Protein AF-A0A1V5IXH1-F1 (afdb_monomer)

Sequence (69 aa):
MLKDGAVSGFLDLGRAGIADRYTDLALAARSIRHNTGDERLVDLFFGAYGLGEVDWQKVDYYILLDELF

Radius of gyration: 12.95 Å; Cα contacts (8 Å, |Δi|>4): 35; chains: 1; bounding box: 25×29×35 Å

pLDDT: mean 97.1, std 2.2, range [87.06, 98.62]

Structure (mmCIF, N/CA/C/O backbone):
data_AF-A0A1V5IXH1-F1
#
_entry.id   AF-A0A1V5IXH1-F1
#
loop_
_atom_site.group_PDB
_atom_site.id
_atom_site.type_symbol
_atom_site.label_atom_id
_atom_site.label_alt_id
_atom_site.label_comp_id
_atom_site.label_asym_id
_atom_site.label_entity_id
_atom_site.label_seq_id
_atom_site.pdbx_PDB_ins_code
_atom_site.Cartn_x
_atom_site.Cartn_y
_atom_site.Cartn_z
_atom_site.occupancy
_atom_site.B_iso_or_equiv
_atom_site.auth_seq_id
_atom_site.auth_comp_id
_atom_site.auth_asym_id
_atom_site.auth_atom_id
_atom_site.pdbx_PDB_model_num
ATOM 1 N N . MET A 1 1 ? 10.256 -6.523 -8.915 1.00 87.06 1 MET A N 1
ATOM 2 C CA . MET A 1 1 ? 11.095 -6.403 -10.134 1.00 87.06 1 MET A CA 1
ATOM 3 C C . MET A 1 1 ? 10.283 -5.763 -11.249 1.00 87.06 1 MET A C 1
ATOM 5 O O . MET A 1 1 ? 9.084 -6.019 -11.305 1.00 87.06 1 MET A O 1
ATOM 9 N N . LEU A 1 2 ? 10.908 -4.945 -12.101 1.00 96.19 2 LEU A N 1
ATOM 10 C CA . LEU A 1 2 ? 10.259 -4.338 -13.269 1.00 96.19 2 LEU A CA 1
ATOM 11 C C . LEU A 1 2 ? 10.868 -4.889 -14.561 1.00 96.19 2 LEU A C 1
ATOM 13 O O . LEU A 1 2 ? 12.089 -4.995 -14.670 1.00 96.19 2 LEU A O 1
ATOM 17 N N . LYS A 1 3 ? 10.019 -5.200 -15.539 1.00 97.94 3 LYS A N 1
ATOM 18 C CA . LYS A 1 3 ? 10.406 -5.553 -16.907 1.00 97.94 3 LYS A CA 1
ATOM 19 C C . LYS A 1 3 ? 9.418 -4.898 -17.867 1.00 97.94 3 LYS A C 1
ATOM 21 O O . LYS A 1 3 ? 8.216 -4.998 -17.651 1.00 97.94 3 LYS A O 1
ATOM 26 N N . ASP A 1 4 ? 9.926 -4.202 -18.882 1.00 97.19 4 ASP A N 1
ATOM 27 C CA . ASP A 1 4 ? 9.114 -3.525 -19.907 1.00 97.19 4 ASP A CA 1
ATOM 28 C C . ASP A 1 4 ? 8.024 -2.598 -19.321 1.00 97.19 4 ASP A C 1
ATOM 30 O O . ASP A 1 4 ? 6.915 -2.500 -19.836 1.00 97.19 4 ASP A O 1
ATOM 34 N N . GLY A 1 5 ? 8.331 -1.927 -18.202 1.00 96.06 5 GLY A N 1
ATOM 35 C CA . GLY A 1 5 ? 7.410 -1.011 -17.518 1.00 96.06 5 GLY A CA 1
ATOM 36 C C . GLY A 1 5 ? 6.348 -1.677 -16.632 1.00 96.06 5 GLY A C 1
ATOM 37 O O . GLY A 1 5 ? 5.547 -0.968 -16.031 1.00 96.06 5 GLY A O 1
ATOM 38 N N . ALA A 1 6 ? 6.349 -3.007 -16.503 1.00 96.88 6 ALA A N 1
ATOM 39 C CA . ALA A 1 6 ? 5.402 -3.754 -15.678 1.00 96.88 6 ALA A CA 1
ATOM 40 C C . ALA A 1 6 ? 6.092 -4.514 -14.536 1.00 96.88 6 ALA A C 1
ATOM 42 O O . ALA A 1 6 ? 7.272 -4.869 -14.614 1.00 96.88 6 ALA A O 1
ATOM 43 N N . VAL A 1 7 ? 5.336 -4.800 -13.470 1.00 96.50 7 VAL A N 1
ATOM 44 C CA . VAL A 1 7 ? 5.791 -5.691 -12.395 1.00 96.50 7 VAL A CA 1
ATOM 45 C C . VAL A 1 7 ? 5.993 -7.093 -12.964 1.00 96.50 7 VAL A C 1
ATOM 47 O O . VAL A 1 7 ? 5.086 -7.672 -13.552 1.00 96.50 7 VAL A O 1
ATOM 50 N N . SER A 1 8 ? 7.191 -7.642 -12.775 1.00 97.69 8 SER A N 1
ATOM 51 C CA . SER A 1 8 ? 7.606 -8.924 -13.355 1.00 97.69 8 SER A CA 1
ATOM 52 C C . SER A 1 8 ? 7.933 -9.997 -12.313 1.00 97.69 8 SER A C 1
ATOM 54 O O . SER A 1 8 ? 8.426 -11.064 -12.669 1.00 97.69 8 SER A O 1
ATOM 56 N N . GLY A 1 9 ? 7.732 -9.705 -11.026 1.00 97.00 9 GLY A N 1
ATOM 57 C CA . GLY A 1 9 ? 8.002 -10.635 -9.932 1.00 97.00 9 GLY A CA 1
ATOM 58 C C . GLY A 1 9 ? 8.219 -9.947 -8.586 1.00 97.00 9 GLY A C 1
ATOM 59 O O . GLY A 1 9 ? 8.544 -8.752 -8.529 1.00 97.00 9 GLY A O 1
ATOM 60 N N . PHE A 1 10 ? 8.072 -10.737 -7.523 1.00 97.00 10 PHE A N 1
ATOM 61 C CA . PHE A 1 10 ? 8.233 -10.345 -6.124 1.00 97.00 10 PHE A CA 1
ATOM 62 C C . PHE A 1 10 ? 9.386 -11.126 -5.484 1.00 97.00 10 PHE A C 1
ATOM 64 O O . PHE A 1 10 ? 9.613 -12.288 -5.820 1.00 97.00 10 PHE A O 1
ATOM 71 N N . LEU A 1 11 ? 10.111 -10.469 -4.584 1.00 97.06 11 LEU A N 1
ATOM 72 C CA . LEU A 1 11 ? 11.211 -11.029 -3.797 1.00 97.06 11 LEU A CA 1
ATOM 73 C C . LEU A 1 11 ? 10.936 -10.752 -2.312 1.00 97.06 11 LEU A C 1
ATOM 75 O O . LEU A 1 11 ? 9.969 -10.063 -1.995 1.00 9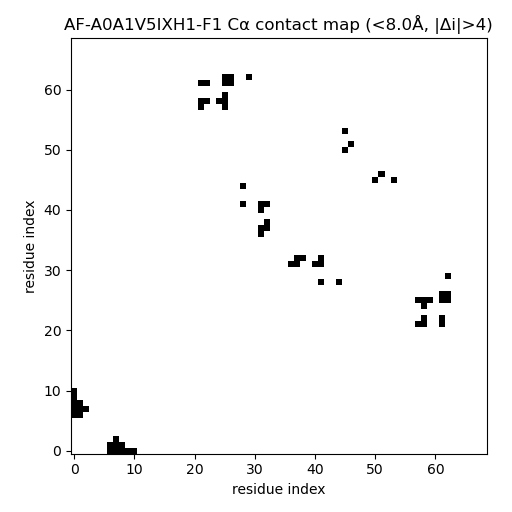7.06 11 LEU A O 1
ATOM 79 N N . ASP A 1 12 ? 11.760 -11.311 -1.426 1.00 95.31 12 ASP A N 1
ATOM 80 C CA . ASP A 1 12 ? 11.672 -11.117 0.030 1.00 95.31 12 ASP A CA 1
ATOM 81 C C . ASP A 1 12 ? 10.314 -11.515 0.636 1.00 95.31 12 ASP A C 1
ATOM 83 O O . ASP A 1 12 ? 9.751 -10.865 1.512 1.00 95.31 12 ASP A O 1
ATOM 87 N N . LEU A 1 13 ? 9.798 -12.665 0.197 1.00 96.88 13 LEU A N 1
ATOM 88 C CA . LEU A 1 13 ? 8.480 -13.194 0.569 1.00 96.88 13 LEU A CA 1
ATOM 89 C C . LEU A 1 13 ? 8.414 -13.824 1.976 1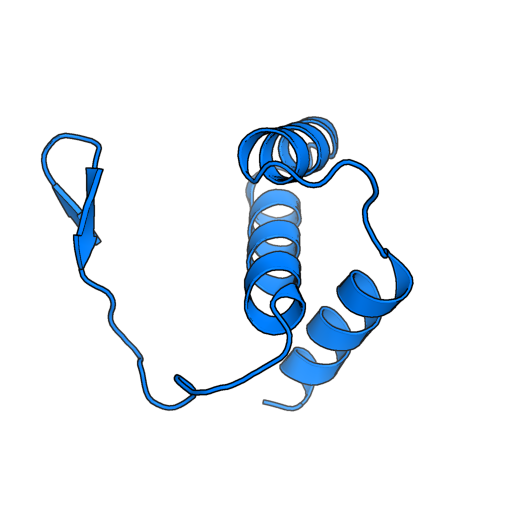.00 96.88 13 LEU A C 1
ATOM 91 O O . LEU A 1 13 ? 7.474 -14.556 2.274 1.00 96.88 13 LEU A O 1
ATOM 95 N N . GLY A 1 14 ? 9.384 -13.558 2.857 1.00 97.12 14 GLY A N 1
ATOM 96 C CA . GLY A 1 14 ? 9.460 -14.176 4.190 1.00 97.12 14 GLY A CA 1
ATOM 97 C C . GLY A 1 14 ? 8.277 -13.845 5.111 1.00 97.12 14 GLY A C 1
ATOM 98 O O . GLY A 1 14 ? 7.974 -14.621 6.013 1.00 97.12 14 GLY A O 1
ATOM 99 N N . ARG A 1 15 ? 7.594 -12.719 4.864 1.00 95.44 15 ARG A N 1
ATOM 100 C CA . ARG A 1 15 ? 6.381 -12.284 5.583 1.00 95.44 15 ARG A CA 1
ATOM 101 C C . ARG A 1 15 ? 5.106 -12.363 4.734 1.00 95.44 15 ARG A C 1
ATOM 103 O O . ARG A 1 15 ? 4.059 -11.896 5.171 1.00 95.44 15 ARG A O 1
ATOM 110 N N . ALA A 1 16 ? 5.176 -12.927 3.526 1.00 97.19 16 ALA A N 1
ATOM 111 C CA . ALA A 1 16 ? 4.012 -13.032 2.653 1.00 97.19 16 ALA A CA 1
ATOM 112 C C . ALA A 1 16 ? 2.974 -14.001 3.241 1.00 97.19 16 ALA A C 1
ATOM 114 O O . ALA A 1 16 ? 3.315 -15.077 3.733 1.00 97.19 16 ALA A O 1
ATOM 115 N N . GLY A 1 17 ? 1.695 -13.639 3.167 1.00 97.06 17 GLY A N 1
ATOM 116 C CA . GLY A 1 17 ?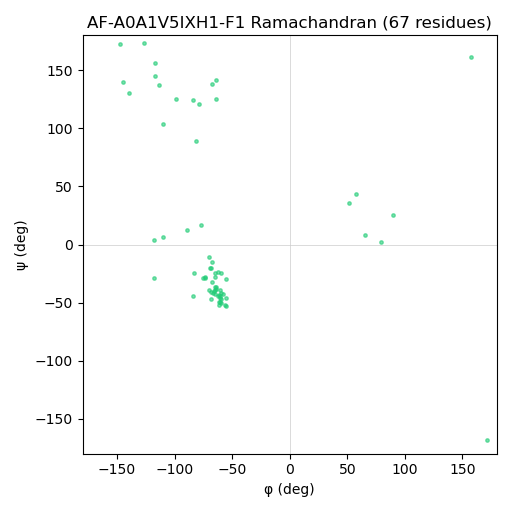 0.618 -14.442 3.734 1.00 97.06 17 GLY A CA 1
ATOM 117 C C . GLY A 1 17 ? -0.727 -13.726 3.711 1.00 97.06 17 GLY A C 1
ATOM 118 O O . GLY A 1 17 ? -0.890 -12.695 3.064 1.00 97.06 17 GLY A O 1
ATOM 119 N N . ILE A 1 18 ? -1.704 -14.292 4.420 1.00 98.38 18 ILE A N 1
ATOM 120 C CA . ILE A 1 18 ? -3.014 -13.662 4.603 1.00 98.38 18 ILE A CA 1
ATOM 121 C C . ILE A 1 18 ? -2.878 -12.582 5.678 1.00 98.38 18 ILE A C 1
ATOM 123 O O . ILE A 1 18 ? -2.538 -12.886 6.820 1.00 98.38 18 ILE A O 1
ATOM 127 N N . ALA A 1 19 ? -3.182 -11.341 5.315 1.00 97.81 19 ALA A N 1
ATOM 128 C CA . ALA A 1 19 ? -3.163 -10.188 6.205 1.00 97.81 19 ALA A CA 1
ATOM 129 C C . ALA A 1 19 ? -4.244 -9.176 5.794 1.00 97.81 19 ALA A C 1
ATOM 131 O O . ALA A 1 19 ? -4.905 -9.325 4.762 1.00 97.81 19 ALA A O 1
ATOM 132 N N . ASP A 1 20 ? -4.435 -8.141 6.611 1.00 98.31 20 ASP A N 1
ATOM 133 C CA . ASP A 1 20 ? -5.199 -6.972 6.183 1.00 98.31 20 ASP A CA 1
ATOM 134 C C . ASP A 1 20 ? -4.464 -6.286 5.017 1.00 98.31 20 ASP A C 1
ATOM 136 O O . ASP A 1 20 ? -3.239 -6.180 5.020 1.00 98.31 20 ASP A O 1
ATOM 140 N N . ARG A 1 21 ? -5.203 -5.781 4.023 1.00 97.94 21 ARG A N 1
ATOM 141 C CA . ARG A 1 21 ? -4.619 -5.076 2.868 1.00 97.94 21 ARG A CA 1
ATOM 142 C C . ARG A 1 21 ? -3.728 -3.900 3.275 1.00 97.94 21 ARG A C 1
ATOM 144 O O . ARG A 1 21 ? -2.795 -3.560 2.553 1.00 97.94 21 ARG A O 1
ATOM 151 N N . TYR A 1 22 ? -4.020 -3.267 4.414 1.00 98.50 22 TYR A N 1
ATOM 152 C CA . TYR A 1 22 ? -3.248 -2.132 4.898 1.00 98.50 22 TYR A CA 1
ATOM 153 C C . TYR A 1 22 ? -1.826 -2.517 5.316 1.00 98.50 22 TYR A C 1
ATOM 155 O O . TYR A 1 22 ? -0.988 -1.626 5.368 1.00 98.50 22 TYR A O 1
ATOM 163 N N . THR A 1 23 ? -1.508 -3.804 5.507 1.00 98.12 23 THR A N 1
ATOM 164 C CA . THR A 1 23 ? -0.118 -4.256 5.676 1.00 98.12 23 THR A CA 1
ATOM 165 C C . THR A 1 23 ? 0.753 -3.865 4.478 1.00 98.12 23 THR A C 1
ATOM 167 O O . THR A 1 23 ? 1.839 -3.333 4.675 1.00 98.12 23 THR A O 1
ATOM 170 N N . ASP A 1 24 ? 0.257 -4.018 3.247 1.00 98.31 24 ASP A N 1
ATOM 171 C CA . ASP A 1 24 ? 1.006 -3.626 2.045 1.00 98.31 24 ASP A CA 1
ATOM 172 C C . ASP A 1 24 ? 0.843 -2.131 1.734 1.00 98.31 24 ASP A C 1
ATOM 174 O O . ASP A 1 24 ? 1.812 -1.430 1.430 1.00 98.31 24 ASP A O 1
ATOM 178 N N . LEU A 1 25 ? -0.391 -1.619 1.821 1.00 98.50 25 LEU A N 1
ATOM 179 C CA . LEU A 1 25 ? -0.698 -0.237 1.434 1.00 98.50 25 LEU A CA 1
ATOM 180 C C . LEU A 1 25 ? 0.008 0.793 2.317 1.00 98.50 25 LEU A C 1
ATOM 182 O O . LEU A 1 25 ? 0.440 1.831 1.819 1.00 98.50 25 LEU A O 1
ATOM 186 N N . ALA A 1 26 ? 0.137 0.514 3.614 1.00 98.50 26 ALA A N 1
ATOM 187 C CA . ALA A 1 26 ? 0.794 1.411 4.552 1.00 98.50 26 ALA A CA 1
ATOM 188 C C . ALA A 1 26 ? 2.294 1.544 4.253 1.00 98.50 26 ALA A C 1
ATOM 190 O O . ALA A 1 26 ? 2.827 2.655 4.236 1.00 98.50 26 ALA A O 1
ATOM 191 N N . LEU A 1 27 ? 2.962 0.431 3.933 1.00 98.25 27 LEU A N 1
ATOM 192 C CA . LEU A 1 27 ? 4.380 0.430 3.574 1.00 98.25 27 LEU A CA 1
ATOM 193 C C . LEU A 1 27 ? 4.618 1.087 2.214 1.00 98.25 27 LEU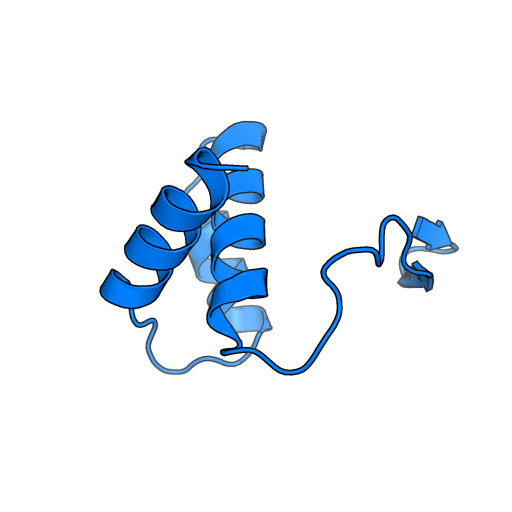 A C 1
ATOM 195 O O . LEU A 1 27 ? 5.556 1.871 2.078 1.00 98.25 27 LEU A O 1
ATOM 199 N N . ALA A 1 28 ? 3.733 0.858 1.239 1.00 98.25 28 ALA A N 1
ATOM 200 C CA . ALA A 1 28 ? 3.770 1.569 -0.036 1.00 98.25 28 ALA A CA 1
ATOM 201 C C . ALA A 1 28 ? 3.623 3.090 0.158 1.00 98.25 28 ALA A C 1
ATOM 203 O O . ALA A 1 28 ? 4.432 3.856 -0.370 1.00 98.25 28 ALA A O 1
ATOM 204 N N . ALA A 1 29 ? 2.659 3.533 0.974 1.00 98.31 29 ALA A N 1
ATOM 205 C CA . ALA A 1 29 ? 2.478 4.944 1.310 1.00 98.31 29 ALA A CA 1
ATOM 206 C C . ALA A 1 29 ? 3.715 5.525 2.019 1.00 98.31 29 ALA A C 1
ATOM 208 O O . ALA A 1 29 ? 4.211 6.577 1.611 1.00 98.31 29 ALA A O 1
ATOM 209 N N . ARG A 1 30 ? 4.274 4.819 3.016 1.00 98.44 30 ARG A N 1
ATOM 210 C CA . ARG A 1 30 ? 5.523 5.207 3.699 1.00 98.44 30 ARG A CA 1
ATOM 211 C C . ARG A 1 30 ? 6.671 5.386 2.708 1.00 98.44 30 ARG A C 1
ATOM 213 O O . ARG A 1 30 ? 7.374 6.392 2.766 1.00 98.44 30 ARG A O 1
ATOM 220 N N . SER A 1 31 ? 6.847 4.446 1.780 1.00 98.44 31 SER A N 1
ATOM 221 C CA . SER A 1 31 ? 7.890 4.522 0.755 1.00 98.44 31 SER A CA 1
ATOM 222 C C . SER A 1 31 ? 7.683 5.693 -0.204 1.00 98.44 31 SER A C 1
ATOM 224 O O . SER A 1 31 ? 8.654 6.378 -0.521 1.00 98.44 31 SER A O 1
ATOM 226 N N . ILE A 1 32 ? 6.456 5.964 -0.654 1.00 98.38 32 ILE A N 1
ATOM 227 C CA . ILE A 1 32 ? 6.167 7.120 -1.518 1.00 98.38 32 ILE A CA 1
ATOM 228 C C . ILE A 1 32 ? 6.510 8.420 -0.784 1.00 98.38 32 ILE A C 1
ATOM 230 O O . ILE A 1 32 ? 7.259 9.239 -1.323 1.00 98.38 32 ILE A O 1
ATOM 234 N N . ARG A 1 33 ? 6.041 8.579 0.460 1.00 97.50 33 ARG A N 1
ATOM 235 C CA . ARG A 1 33 ? 6.338 9.750 1.301 1.00 97.50 33 ARG A CA 1
ATOM 236 C C . ARG A 1 33 ? 7.832 9.954 1.474 1.00 97.50 33 ARG A C 1
ATOM 238 O O . ARG A 1 33 ? 8.337 11.034 1.195 1.00 97.50 33 ARG A O 1
ATOM 245 N N . HIS A 1 34 ? 8.541 8.905 1.885 1.00 97.94 34 HIS A N 1
ATOM 246 C CA . HIS A 1 34 ? 9.971 8.977 2.158 1.00 97.94 34 HIS A CA 1
ATOM 247 C C . HIS A 1 34 ? 10.787 9.360 0.917 1.00 97.94 34 HIS A C 1
ATOM 249 O O . HIS A 1 34 ? 11.680 10.196 1.002 1.00 97.94 34 HIS A O 1
ATOM 255 N N . ASN A 1 35 ? 10.473 8.769 -0.240 1.00 98.19 35 ASN A N 1
ATOM 256 C CA . ASN A 1 35 ? 11.270 8.967 -1.451 1.00 98.19 35 ASN A CA 1
ATOM 257 C C . ASN A 1 35 ? 10.919 10.245 -2.223 1.00 98.19 35 ASN A C 1
ATOM 259 O O . ASN A 1 35 ? 11.748 10.729 -2.989 1.00 98.19 35 ASN A O 1
ATOM 263 N N . THR A 1 36 ? 9.698 10.769 -2.075 1.00 97.75 36 THR A N 1
ATOM 264 C CA . THR A 1 36 ? 9.214 11.892 -2.901 1.00 97.75 36 THR A CA 1
ATOM 265 C C . THR A 1 36 ? 8.892 13.153 -2.106 1.00 97.75 36 THR A C 1
ATOM 267 O O . THR A 1 36 ? 8.990 14.246 -2.656 1.00 97.75 36 THR A O 1
ATOM 270 N N . GLY A 1 37 ? 8.500 13.023 -0.835 1.00 95.56 37 GLY A N 1
ATOM 271 C CA . GLY A 1 37 ? 8.004 14.129 -0.012 1.00 95.56 37 GLY A CA 1
ATOM 272 C C . GLY A 1 37 ? 6.680 14.746 -0.486 1.00 95.56 37 GLY A C 1
ATOM 273 O O . GLY A 1 37 ? 6.290 15.785 0.040 1.00 95.56 37 GLY A O 1
ATOM 274 N N . ASP A 1 38 ? 5.996 14.152 -1.473 1.00 96.06 38 ASP A N 1
ATOM 275 C CA . ASP A 1 38 ? 4.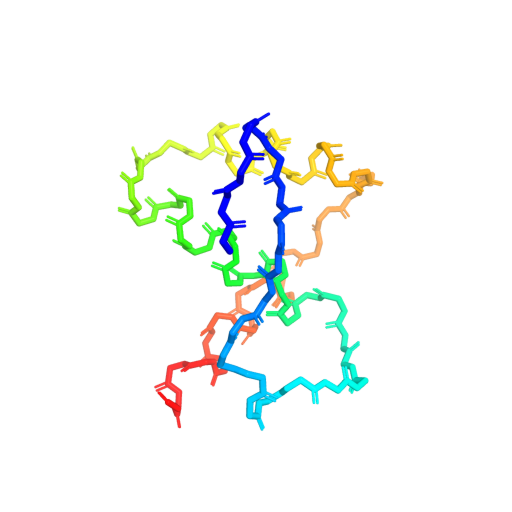775 14.704 -2.070 1.00 96.06 38 ASP A CA 1
ATOM 276 C C . ASP A 1 38 ? 3.542 13.878 -1.683 1.00 96.06 38 ASP A C 1
ATOM 278 O O . ASP A 1 38 ? 3.280 12.813 -2.248 1.00 96.06 38 ASP A O 1
ATOM 282 N N . GLU A 1 39 ? 2.744 14.393 -0.743 1.00 96.12 39 GLU A N 1
ATOM 283 C CA . GLU A 1 39 ? 1.500 13.741 -0.302 1.00 96.12 39 GLU A CA 1
ATOM 284 C C . GLU A 1 39 ? 0.491 13.550 -1.447 1.00 96.12 39 GLU A C 1
ATOM 286 O O . GLU A 1 39 ? -0.280 12.594 -1.429 1.00 96.12 39 GLU A O 1
ATOM 291 N N . ARG A 1 40 ? 0.544 14.360 -2.515 1.00 97.44 40 ARG A N 1
ATOM 292 C CA . ARG A 1 40 ? -0.361 14.191 -3.667 1.00 97.44 40 ARG A CA 1
ATOM 293 C C . ARG A 1 40 ? -0.126 12.866 -4.391 1.00 97.44 40 ARG A C 1
ATOM 295 O O . ARG A 1 40 ? -1.045 12.333 -5.010 1.00 97.44 40 ARG A O 1
ATOM 302 N N . LEU A 1 41 ? 1.095 12.327 -4.331 1.00 98.19 41 LEU A N 1
ATOM 303 C CA . LEU A 1 41 ? 1.407 11.011 -4.893 1.00 98.19 41 LEU A CA 1
ATOM 304 C C . LEU A 1 41 ? 0.867 9.874 -4.021 1.00 98.19 41 LEU A C 1
ATOM 306 O O . LEU A 1 41 ? 0.529 8.819 -4.553 1.00 98.19 41 LEU A O 1
ATOM 310 N N . VAL A 1 42 ? 0.746 10.092 -2.710 1.00 97.75 42 VAL A N 1
ATOM 311 C CA . VAL A 1 42 ? 0.095 9.148 -1.791 1.00 97.75 42 VAL A CA 1
ATOM 312 C C . VAL A 1 42 ? -1.402 9.089 -2.090 1.00 97.75 42 VAL A C 1
ATOM 314 O O . VAL A 1 42 ? -1.945 8.000 -2.273 1.00 97.75 42 VAL A O 1
ATOM 317 N N . ASP A 1 43 ? -2.047 10.246 -2.240 1.00 96.06 43 ASP A N 1
ATOM 318 C CA . ASP A 1 43 ? -3.464 10.329 -2.610 1.00 96.06 43 ASP A CA 1
ATOM 319 C C . ASP A 1 43 ? -3.729 9.680 -3.977 1.00 96.06 43 ASP A C 1
ATOM 321 O O . ASP A 1 43 ? -4.658 8.882 -4.132 1.00 96.06 43 ASP A O 1
ATOM 325 N N . LEU A 1 44 ? -2.871 9.960 -4.968 1.00 97.56 44 LEU A N 1
ATOM 326 C CA . LEU A 1 44 ? -2.944 9.333 -6.288 1.00 97.56 44 LEU A CA 1
ATOM 327 C C . LEU A 1 44 ? -2.794 7.809 -6.204 1.00 97.56 44 LEU A C 1
ATOM 329 O O . LEU A 1 44 ? -3.521 7.091 -6.887 1.00 97.56 44 LEU A O 1
ATOM 333 N N . PHE A 1 45 ? -1.873 7.309 -5.377 1.00 98.12 45 PHE A N 1
ATOM 334 C CA . PHE A 1 45 ? -1.668 5.877 -5.169 1.00 98.12 45 PHE A CA 1
ATOM 335 C C . PHE A 1 45 ? -2.922 5.196 -4.609 1.00 98.12 45 PHE A C 1
ATOM 337 O O . PHE A 1 45 ? -3.376 4.197 -5.173 1.00 98.12 45 PHE A O 1
ATOM 344 N N . PHE A 1 46 ? -3.522 5.750 -3.553 1.00 98.06 46 PHE A N 1
ATOM 345 C CA . PHE A 1 46 ? -4.749 5.193 -2.977 1.00 98.06 46 PHE A CA 1
ATOM 346 C C . PHE A 1 46 ? -5.933 5.260 -3.953 1.00 98.06 46 PHE A C 1
ATOM 348 O O . PHE A 1 46 ? -6.697 4.295 -4.058 1.00 98.06 46 PHE A O 1
ATOM 355 N N . GLY A 1 47 ? -6.039 6.347 -4.724 1.00 97.81 47 GLY A N 1
ATOM 356 C CA . GLY A 1 47 ? -7.028 6.479 -5.792 1.00 97.81 47 GLY A CA 1
ATOM 357 C C . GLY A 1 47 ? -6.841 5.440 -6.904 1.00 97.81 47 GLY A C 1
ATOM 358 O O . GLY A 1 47 ? -7.805 4.795 -7.312 1.00 97.81 47 GLY A O 1
ATOM 359 N N . ALA A 1 48 ? -5.604 5.213 -7.353 1.00 97.81 48 ALA A N 1
ATOM 360 C CA . ALA A 1 48 ? -5.278 4.216 -8.375 1.00 97.81 48 ALA A CA 1
ATOM 361 C C . ALA A 1 48 ? -5.504 2.773 -7.895 1.00 97.81 48 ALA A C 1
ATOM 363 O O . ALA A 1 48 ? -5.885 1.913 -8.688 1.00 97.81 48 ALA A O 1
ATOM 364 N N . TYR A 1 49 ? -5.308 2.509 -6.601 1.00 97.69 49 TYR A N 1
ATOM 365 C CA . TYR A 1 49 ? -5.642 1.224 -5.983 1.00 97.69 49 TYR A CA 1
ATOM 366 C C . TYR A 1 49 ? -7.164 0.976 -5.919 1.00 97.69 49 TYR A C 1
ATOM 368 O O . TYR A 1 49 ? -7.600 -0.172 -5.835 1.00 97.69 49 TYR A O 1
ATOM 376 N N . GLY A 1 50 ? -7.985 2.029 -6.007 1.00 97.31 50 GLY A N 1
ATOM 377 C CA . GLY A 1 50 ? -9.446 1.933 -6.051 1.00 97.31 50 GLY A CA 1
ATOM 378 C C . GLY A 1 50 ? -10.122 1.969 -4.679 1.00 97.31 50 GLY A C 1
ATOM 379 O O . GLY A 1 50 ? -11.218 1.428 -4.522 1.00 97.31 50 GLY A O 1
ATOM 380 N N . LEU A 1 51 ? -9.488 2.580 -3.672 1.00 94.12 51 LEU A N 1
ATOM 381 C CA . LEU A 1 51 ? -10.127 2.834 -2.377 1.00 94.12 51 LEU A CA 1
ATOM 382 C C . LEU A 1 51 ? -10.955 4.123 -2.433 1.00 94.12 51 LEU A C 1
ATOM 384 O O . LEU A 1 51 ? -10.434 5.187 -2.747 1.00 94.12 51 LEU A O 1
ATOM 388 N N . GLY A 1 52 ? -12.247 4.020 -2.105 1.00 88.81 52 GLY A N 1
ATOM 389 C CA . GLY A 1 52 ? -13.136 5.185 -2.003 1.00 88.81 52 GLY A CA 1
ATOM 390 C C . GLY A 1 52 ? -12.884 6.034 -0.753 1.00 88.81 52 GLY A C 1
ATOM 391 O O . GLY A 1 52 ? -13.089 7.242 -0.786 1.00 88.81 52 GLY A O 1
ATOM 392 N N . GLU A 1 53 ? -12.409 5.412 0.326 1.00 95.31 53 GLU A N 1
ATOM 393 C CA . GLU A 1 53 ? -11.985 6.077 1.557 1.00 95.31 53 GLU A CA 1
ATOM 394 C C . GLU A 1 53 ? -10.785 5.326 2.147 1.00 95.31 53 GLU A C 1
ATOM 396 O O . GLU A 1 53 ? -10.736 4.090 2.116 1.00 95.31 53 GLU A O 1
ATOM 401 N N . VAL A 1 54 ? -9.806 6.078 2.654 1.00 97.38 54 VAL A N 1
ATOM 402 C CA . VAL A 1 54 ? -8.587 5.541 3.268 1.00 97.38 54 VAL A CA 1
ATOM 403 C C . VAL A 1 54 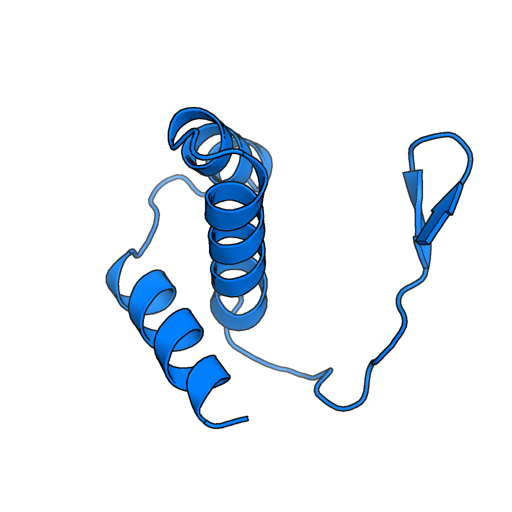? -8.743 5.549 4.785 1.00 97.38 54 VAL A C 1
ATOM 405 O O . VAL A 1 54 ? -8.987 6.588 5.394 1.00 97.38 54 VAL A O 1
ATOM 408 N N . ASP A 1 55 ? -8.552 4.386 5.400 1.00 98.19 55 ASP A N 1
ATOM 409 C CA . ASP A 1 55 ? -8.470 4.225 6.849 1.00 98.19 55 ASP A CA 1
ATOM 410 C C . ASP A 1 55 ? -7.054 4.589 7.308 1.00 98.19 55 ASP A C 1
ATOM 412 O O . ASP A 1 55 ? -6.145 3.755 7.369 1.00 98.19 55 ASP A O 1
ATOM 416 N N . TRP A 1 56 ? -6.858 5.873 7.603 1.00 97.75 56 TRP A N 1
ATOM 417 C CA . TRP A 1 56 ? -5.566 6.392 8.043 1.00 97.75 56 TRP A CA 1
ATOM 418 C C . TRP A 1 56 ? -5.117 5.831 9.394 1.00 97.75 56 TRP A C 1
ATOM 420 O O . TRP A 1 56 ? -3.917 5.716 9.623 1.00 97.75 56 TRP A O 1
ATOM 430 N N . GLN A 1 57 ? -6.043 5.387 10.252 1.00 98.56 57 GLN A N 1
ATOM 431 C CA . GLN A 1 57 ? -5.668 4.737 11.509 1.00 98.56 57 GLN A CA 1
ATOM 432 C C . GLN A 1 57 ? -4.962 3.409 11.241 1.00 98.56 57 GLN A C 1
ATOM 434 O O . GLN A 1 57 ? -3.961 3.102 11.887 1.00 98.56 57 GLN A O 1
ATOM 439 N N . LYS A 1 58 ? -5.438 2.635 10.258 1.00 98.50 58 LYS A N 1
ATOM 440 C CA . LYS A 1 58 ? -4.743 1.421 9.817 1.00 98.50 58 LYS A CA 1
ATOM 441 C C . LYS A 1 58 ? -3.424 1.724 9.123 1.00 98.50 58 LYS A C 1
ATOM 443 O O . LYS A 1 58 ? -2.458 1.009 9.373 1.00 98.50 58 LYS A O 1
ATOM 448 N N . VAL A 1 59 ? -3.361 2.759 8.284 1.00 98.56 59 VAL A N 1
ATOM 449 C CA . VAL A 1 59 ? -2.095 3.172 7.654 1.00 98.56 59 VAL A CA 1
ATOM 450 C C . VAL A 1 59 ? -1.037 3.450 8.722 1.00 98.56 59 VAL A C 1
ATOM 452 O O . VAL A 1 59 ? 0.031 2.841 8.695 1.00 98.56 59 VAL A O 1
ATOM 455 N N . ASP A 1 60 ? -1.355 4.296 9.698 1.00 98.44 60 ASP A N 1
ATOM 456 C CA . ASP A 1 60 ? -0.418 4.659 10.760 1.00 98.44 60 ASP A CA 1
ATOM 457 C C . ASP A 1 60 ? -0.070 3.456 11.646 1.00 98.44 60 ASP A C 1
ATOM 459 O O . ASP A 1 60 ? 1.092 3.258 12.004 1.00 98.44 60 ASP A O 1
ATOM 463 N N . TYR A 1 61 ? -1.054 2.601 11.947 1.00 98.62 61 TYR A N 1
ATOM 464 C CA . TYR A 1 61 ? -0.842 1.374 12.710 1.00 98.62 61 TYR A CA 1
ATOM 465 C C . TYR A 1 61 ? 0.144 0.421 12.025 1.00 98.62 61 TYR A C 1
ATOM 467 O O . TYR A 1 61 ? 1.081 -0.046 12.669 1.00 98.62 61 TYR A O 1
ATOM 475 N N . TYR A 1 62 ? -0.044 0.125 10.735 1.00 98.62 62 TYR A N 1
ATOM 476 C CA . TYR A 1 62 ? 0.814 -0.822 10.017 1.00 98.62 62 TYR A CA 1
ATOM 477 C C . TYR A 1 62 ? 2.201 -0.250 9.710 1.00 98.62 62 TYR A C 1
ATOM 479 O O . TYR A 1 62 ? 3.157 -1.021 9.673 1.00 98.62 62 TYR A O 1
ATOM 487 N N . ILE A 1 63 ? 2.339 1.075 9.567 1.00 98.44 63 ILE A N 1
ATOM 488 C CA . ILE A 1 63 ? 3.658 1.728 9.555 1.00 98.44 63 ILE A CA 1
ATOM 489 C C . ILE A 1 63 ? 4.365 1.495 10.888 1.00 98.44 63 ILE A C 1
ATOM 491 O O . ILE A 1 63 ? 5.490 1.010 10.900 1.00 98.44 63 ILE A O 1
ATOM 495 N N . LEU A 1 64 ? 3.702 1.801 12.008 1.00 98.38 64 LEU A N 1
ATOM 496 C CA . LEU A 1 64 ? 4.306 1.664 13.332 1.00 98.38 64 LEU A CA 1
ATOM 497 C C . LEU A 1 64 ? 4.630 0.204 13.675 1.00 98.38 64 LEU A C 1
ATOM 499 O O . LEU A 1 64 ? 5.645 -0.067 14.311 1.00 98.38 64 LEU A O 1
ATOM 503 N N . LEU A 1 65 ? 3.779 -0.735 13.256 1.00 98.12 65 LEU A N 1
ATOM 504 C CA . LEU A 1 65 ? 4.008 -2.165 13.446 1.00 98.12 65 LEU A CA 1
ATOM 505 C C . LEU A 1 65 ? 5.297 -2.630 12.757 1.00 98.12 65 LEU A C 1
ATOM 507 O O . LEU A 1 65 ? 6.019 -3.445 13.327 1.00 98.12 65 LEU A O 1
ATOM 511 N N . ASP A 1 66 ? 5.591 -2.118 11.561 1.00 97.44 66 ASP A N 1
ATOM 512 C CA . ASP A 1 66 ? 6.786 -2.486 10.792 1.00 97.44 66 ASP A CA 1
ATOM 513 C C . ASP A 1 66 ? 8.095 -1.972 11.412 1.00 97.44 66 ASP A C 1
ATOM 515 O O . ASP A 1 66 ? 9.144 -2.550 11.167 1.00 97.44 66 ASP A O 1
ATOM 519 N N . GLU A 1 67 ? 8.053 -0.961 12.286 1.00 97.44 67 GLU A N 1
ATOM 520 C CA . GLU A 1 67 ? 9.242 -0.469 13.007 1.00 97.44 67 GLU A CA 1
ATOM 521 C C . GLU A 1 67 ? 9.768 -1.457 14.071 1.00 97.44 67 GLU A C 1
ATOM 523 O O . GLU A 1 67 ? 10.851 -1.270 14.625 1.00 97.44 67 GLU A O 1
ATOM 528 N N . LEU A 1 68 ? 9.012 -2.514 14.394 1.00 96.25 68 LEU A N 1
ATOM 529 C CA . LEU A 1 68 ? 9.414 -3.547 15.362 1.00 96.25 68 LEU A CA 1
ATOM 530 C C . LEU A 1 68 ? 10.197 -4.707 14.725 1.00 96.25 68 LEU A C 1
ATOM 532 O O . LEU A 1 68 ? 10.345 -5.766 15.343 1.00 96.25 68 LEU A O 1
ATOM 536 N N . PHE A 1 69 ? 10.645 -4.536 13.484 1.00 87.75 69 PHE A N 1
ATOM 537 C CA . PHE A 1 69 ? 10.919 -5.637 12.576 1.00 87.75 69 PHE A CA 1
ATOM 538 C C . PHE A 1 69 ? 12.000 -5.355 11.534 1.00 87.75 69 PHE A C 1
ATOM 540 O O . PHE A 1 69 ? 12.403 -4.192 11.348 1.00 87.75 69 PHE A O 1
#

Mean predicted aligned error: 2.4 Å
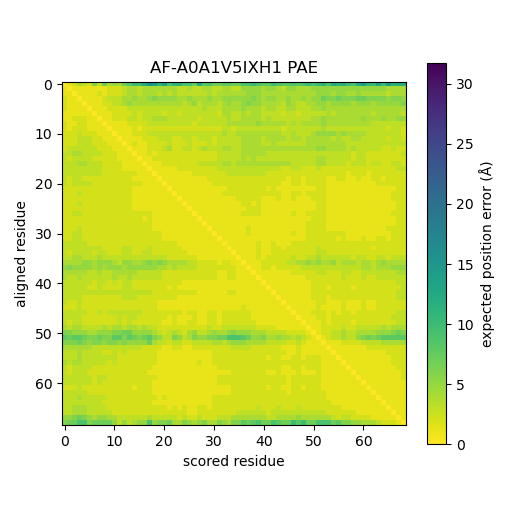
Foldseek 3Di:
DDDPRDDDDDDPCPVPDDDPPLLVLLVVLVVCCVPPVDVVVNVVVCVVVPDPDDPVVSSVVSVVVVVVD

Secondary structure (DSSP, 8-state):
-EETTEE-----GGG-SS--THHHHHHHHHHHHHHH--HHHHHHHHHHHT-SS--HHHHHHHHHHHTT-

Solvent-accessible surface area (backbone atoms only — not comparable to full-atom values): 4340 Å² total; per-residue (Å²): 84,77,51,97,93,37,84,69,53,85,75,87,64,88,80,66,75,94,71,65,72,41,61,58,52,18,51,52,41,52,50,46,41,73,76,65,71,43,66,71,58,44,54,49,49,44,51,73,74,66,52,94,73,81,62,60,69,49,29,54,48,38,44,58,58,52,73,79,108

=== Feature glossary ===
The record interleaves many kinds of information about one protein. Here is each kind framed as the question it answers.

Q: What does the local fold look like, residue by residue?
A: The Foldseek 3Di string encodes local tertiary geometry as a 20-letter alphabet — one character per residue — derived from the relative positions of nearby Cα atoms. Unlike the amino-acid sequence, 3Di is a direct function of the 3D structure, so two proteins with the same fold have similar 3Di strings even at low sequence identity.

Q: Which residues are in helices, strands, or loops?
A: The SS8 string is DSSP's per-residue secondary-structure call. α-helix (H) means an i→i+4 H-bond ladder; β-strand (E) means the residue participates in a β-sheet; 3₁₀ (G) and π (I) are tighter and wider helices; T/S are turns/bends; '-' is loop.

Q: How big and how compact is the whole molecule?
A: Radius of gyration (Rg) is the root-mean-square distance of Cα atoms from their centroid — a single number for overall size and compactness. A globular domain of N residues has Rg ≈ 2.2·N^0.38 Å; an extended or disordered chain has a much larger Rg. The Cα contact count is the number of residue pairs whose Cα atoms are within 8 Å and are more than four positions apart in sequence — a standard proxy for tertiary packing density. The bounding box is the smallest axis-aligned box enclosing all Cα atoms.

Q: Where is each backbone atom in 3D?
A: Structure coordinates are given as an mmCIF _atom_site loop: one row per atom with element, residue name, chain id, sequence number, and x/y/z position in Å. Only the four main-chain atoms per residue are included here; side chains are omitted to keep the record compact.

Q: What is the amino-acid chain?
A: Primary structure: the covalent order of the twenty standard amino acids along the backbone. Two proteins with the same sequence will (almost always) fold to the same structure; two with 30% identity often share a fold but not the details.

Q: What if only a Cα trace is available?
A: Three-state secondary structure (P-SEA) collapses the eight DSSP classes into helix (a), strand (b), and coil (c). P-SEA assigns these from Cα geometry alone — distances and angles — without requiring backbone oxygens, so it works on any Cα trace.

Q: What family and function is it annotated with?
A: Database cross-references. InterPro integrates a dozen domain/family signature databases into unified entries with residue-range hits. GO terms attach function/process/location labels with evidence codes. CATH codes position the fold in a four-level structural taxonomy. Organism is the NCBI-taxonomy species name.

Q: How confident is the AlphaFold model at each residue?
A: pLDDT is the predicted lDDT-Cα score: AlphaFold's confidence that the local environment of each residue (all inter-atomic distances within 15 Å) is correctly placed. It is a per-residue number between 0 and 100, with higher meaning more reliable.

Q: How mobile is each atom in the crystal?
A: B-factor (Debye–Waller factor) reflects atomic displacement in the crystal lattice. It is an experimental observable (units Å²), not a prediction; low values mean the atom is pinned down, high values mean it moves or is heterogeneous across the crystal.

Q: Which residues are buried vs exposed?
A: SASA measures how much of the protein is reachable by solvent. It is computed by rolling a water-sized probe over the atomic surface and summing the exposed area (Å²). Per-residue SASA distinguishes core (buried, low SASA) from surface (exposed, high SASA) residues; total SASA is a whole-molecule size measure.

Q: What do the diagnostic plots show?
A: Plot images: a contact map (which residues are close in 3D, as an N×N binary image), a Ramachandran scatter (backbone torsion angles, revealing secondary-structure composition at a glance), and — for AlphaFold structures — a PAE heatmap (pairwise prediction confidence).

Q: What known structures does this most resemble?
A: The Foldseek neighbor list gives the closest experimentally determined structures in the PDB, ranked by structural alignment. TM-score near 1 means near-identical fold; near 0.3 means only rough topology match. This is how one finds what a novel AlphaFold prediction most resembles in the solved-structure universe.

Q: Are the domains correctly placed relative to each other?
A: Predicted aligned error is AlphaFold's pairwise confidence. Unlike pLDDT (per-residue), PAE is per-residue-pair and captures whether two parts of the structure are correctly placed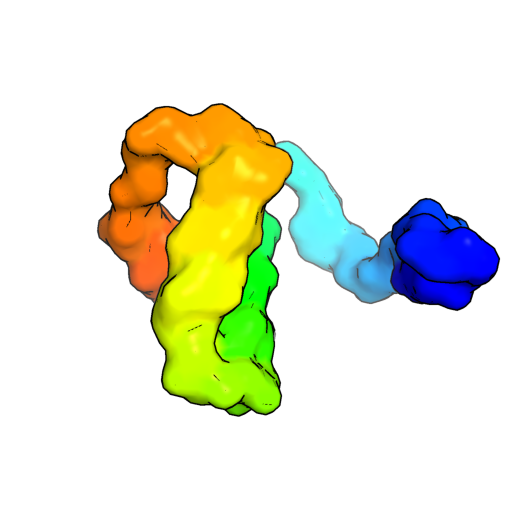 relative to each other. Units are ångströms of expected positional error.

Q: What do the rendered images show?
A: Structure images are PyMOL renders from six orthogonal camera directions. Cartoon representation draws helices as coils and strands as arrows; sticks shows the backbone as bonds; surface shows the solvent-excluded envelope. Rainbow coloring maps sequence position to hue (blue→red, N→C); chain coloring assigns a distinct color per polypeptide.

Q: What are the backb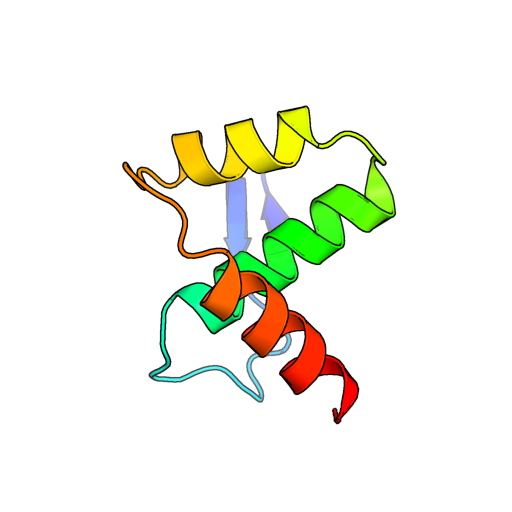one torsion angles?
A: φ (phi) and ψ (psi) are the two rotatable backbone dihedrals per residue: φ is the C(i-1)–N–Cα–C torsion, ψ is the N–Cα–C–N(i+1) torsion, both in degrees on (−180°, 180°]. α-helical residues cluster near (−60°, −45°); β-strand residues near (−120°, +130°). A Ramachandran plot is simply a scatter of (φ, ψ) for every residue.